Protein AF-A0A958MFT1-F1 (afdb_monomer_lite)

Foldseek 3Di:
DDDPDDDPPDPDDDPDDDDDPFDWDADFDDDPPDDTDDRCWTQGPVQRAIEGVDNDAPDNYHYDDDDDDAFAEEAPVPDDQADAQHWHAHPNVRAIWGRHPNDIDGPDDPPDDPDPVVPPPDDPVDDDDPVPDDDDDPVPDDDDPDDPDDPPDDDPPDD

Secondary structure (DSSP, 8-state):
-------TT--S------S-TT--EEE-PBPSSS-B-S-SEEE-TTT--EEES-SS-SSSEEE-SSS-PPPPEE-GGGPPSP-TT-EEEETTTTEEEEEETTEEEESS--SS-S-GGG-SS---SS----TT-----TTS------BTTB---------

Sequence (159 aa):
MTKDSYSANNKGFAITQQGGTADKTSFASITDAGGLKSSLMTFDHNTGFIGVGTTSPATTLDITGTDAIIVPQGTTAQRPTGENGMIRYNTSTTKMEVYENGGWADIVSTGGLANIVEDTTPQLGGNLDVNSYDITSATGLDIAIGSGAGNDFTIDTDK

Structure (mmCIF, N/CA/C/O backbone):
data_AF-A0A958MFT1-F1
#
_entry.id   AF-A0A958MFT1-F1
#
loop_
_atom_site.group_PDB
_atom_site.id
_atom_site.type_symbol
_atom_site.label_atom_id
_atom_site.label_alt_id
_atom_site.label_comp_id
_atom_site.label_asym_id
_atom_site.label_entity_id
_atom_site.label_seq_id
_atom_site.pdbx_PDB_ins_code
_atom_site.Cartn_x
_atom_site.Cartn_y
_atom_site.Cartn_z
_atom_site.occupancy
_atom_site.B_iso_or_equiv
_atom_site.auth_seq_id
_atom_site.auth_comp_id
_atom_site.auth_asym_id
_atom_site.auth_atom_id
_atom_site.pdbx_PDB_model_num
ATOM 1 N N . MET A 1 1 ? 48.493 5.318 -28.080 1.00 42.12 1 MET A N 1
ATOM 2 C CA . MET A 1 1 ? 47.728 5.062 -26.843 1.00 42.12 1 MET A CA 1
ATOM 3 C C . MET A 1 1 ? 46.734 6.200 -26.708 1.00 42.12 1 MET A C 1
ATOM 5 O O . MET A 1 1 ? 47.144 7.326 -26.449 1.00 42.12 1 MET A O 1
ATOM 9 N N . THR A 1 2 ? 45.479 5.960 -27.077 1.00 46.75 2 THR A N 1
ATOM 10 C CA . THR A 1 2 ? 44.433 6.988 -27.101 1.00 46.75 2 THR A CA 1
ATOM 11 C C . THR A 1 2 ? 44.099 7.352 -25.660 1.00 46.75 2 THR A C 1
ATOM 13 O O . THR A 1 2 ? 43.800 6.485 -24.849 1.00 46.75 2 THR A O 1
ATOM 16 N N . LYS A 1 3 ? 44.283 8.626 -25.328 1.00 51.91 3 LYS A N 1
ATOM 17 C CA . LYS A 1 3 ? 44.086 9.189 -23.998 1.00 51.91 3 LYS A CA 1
ATOM 18 C C . LYS A 1 3 ? 42.590 9.398 -23.787 1.00 51.91 3 LYS A C 1
ATOM 20 O O . LYS A 1 3 ? 42.015 10.270 -24.441 1.00 51.91 3 LYS A O 1
ATOM 25 N N . ASP A 1 4 ? 41.985 8.644 -22.876 1.00 59.06 4 ASP A N 1
ATOM 26 C CA . ASP A 1 4 ? 40.645 8.954 -22.385 1.00 59.06 4 ASP A CA 1
ATOM 27 C C . ASP A 1 4 ? 40.698 10.344 -21.744 1.00 59.06 4 ASP A C 1
ATOM 29 O O . ASP A 1 4 ? 41.342 10.583 -20.719 1.00 59.06 4 ASP A O 1
ATOM 33 N N . SER A 1 5 ? 40.130 11.317 -22.449 1.00 57.41 5 SER A N 1
ATOM 34 C CA . SER A 1 5 ? 40.179 12.723 -22.071 1.00 57.41 5 SER A CA 1
ATOM 35 C C . SER A 1 5 ? 39.146 12.977 -20.985 1.00 57.41 5 SER A C 1
ATOM 37 O O . SER A 1 5 ? 37.973 13.194 -21.268 1.00 57.41 5 SER A O 1
ATOM 39 N N . TYR A 1 6 ? 39.582 12.964 -19.730 1.00 60.84 6 TYR A N 1
ATOM 40 C CA . TYR A 1 6 ? 38.782 13.466 -18.622 1.00 60.84 6 TYR A CA 1
ATOM 41 C C . TYR A 1 6 ? 39.041 14.975 -18.479 1.00 60.84 6 TYR A C 1
ATOM 43 O O . TYR A 1 6 ? 40.161 15.398 -18.188 1.00 60.84 6 TYR A O 1
ATOM 51 N N . SER A 1 7 ? 38.031 15.806 -18.754 1.00 66.00 7 SER A N 1
ATOM 52 C CA . SER A 1 7 ? 38.094 17.254 -18.506 1.00 66.00 7 SER A CA 1
ATOM 53 C C . SER A 1 7 ? 38.174 17.495 -16.998 1.00 66.00 7 SER A C 1
ATOM 55 O O . SER A 1 7 ? 37.383 16.929 -16.249 1.00 66.00 7 SER A O 1
ATOM 57 N N . ALA A 1 8 ? 39.097 18.348 -16.544 1.00 56.94 8 ALA A N 1
ATOM 58 C CA . ALA A 1 8 ? 39.372 18.607 -15.123 1.00 56.94 8 ALA A CA 1
ATOM 59 C C . ALA A 1 8 ? 38.172 19.167 -14.321 1.00 56.94 8 ALA A C 1
ATOM 61 O O . ALA A 1 8 ? 38.250 19.280 -13.100 1.00 56.94 8 ALA A O 1
ATOM 62 N N . ASN A 1 9 ? 37.058 19.476 -14.995 1.00 56.12 9 ASN A N 1
ATOM 63 C CA . ASN A 1 9 ? 35.807 19.936 -14.391 1.00 56.12 9 ASN A CA 1
ATOM 64 C C . ASN A 1 9 ? 34.702 18.867 -14.341 1.00 56.12 9 ASN A C 1
ATOM 66 O O . ASN A 1 9 ? 33.619 19.143 -13.828 1.00 56.12 9 ASN A O 1
ATOM 70 N N . ASN A 1 10 ? 34.945 17.655 -14.844 1.00 50.22 10 ASN A N 1
ATOM 71 C CA . ASN A 1 10 ? 33.995 16.556 -14.711 1.00 50.22 10 ASN A CA 1
ATOM 72 C C . ASN A 1 10 ? 34.190 15.909 -13.333 1.00 50.22 10 ASN A C 1
ATOM 74 O O . ASN A 1 10 ? 35.262 15.401 -13.035 1.00 50.22 10 ASN A O 1
ATOM 78 N N . LYS A 1 11 ? 33.177 15.941 -12.462 1.00 54.62 11 LYS A N 1
ATOM 79 C CA . LYS A 1 11 ? 33.228 15.315 -11.123 1.00 54.62 11 LYS A CA 1
ATOM 80 C C . LYS A 1 11 ? 32.551 13.936 -11.068 1.00 54.62 11 LYS A C 1
ATOM 82 O O . LYS A 1 11 ? 32.110 13.526 -10.000 1.00 54.62 11 LYS A O 1
ATOM 87 N N . GLY A 1 12 ? 32.421 13.223 -12.191 1.00 54.09 12 GLY A N 1
ATOM 88 C CA . GLY A 1 12 ? 31.633 11.985 -12.234 1.00 54.09 12 GLY A CA 1
ATOM 89 C C . GLY A 1 12 ? 31.989 10.977 -13.329 1.00 54.09 12 GLY A C 1
ATOM 90 O O . GLY A 1 12 ? 32.564 11.302 -14.367 1.00 54.09 12 GLY A O 1
ATOM 91 N N . PHE A 1 13 ? 31.637 9.722 -13.071 1.00 64.19 13 PHE A N 1
ATOM 92 C CA . PHE A 1 13 ? 31.619 8.634 -14.047 1.00 64.19 13 PHE A CA 1
ATOM 93 C C . PHE A 1 13 ? 30.479 8.872 -15.055 1.00 64.19 13 PHE A C 1
ATOM 95 O O . PHE A 1 13 ? 29.346 9.101 -14.641 1.00 64.19 13 PHE A O 1
ATOM 102 N N . ALA A 1 14 ? 30.768 8.845 -16.360 1.00 57.62 14 ALA A N 1
ATOM 103 C CA . ALA A 1 14 ? 29.772 9.021 -17.418 1.00 57.62 14 ALA A CA 1
ATOM 104 C C . ALA A 1 14 ? 29.634 7.723 -18.222 1.00 57.62 14 ALA A C 1
ATOM 106 O O . ALA A 1 14 ? 30.545 7.347 -18.959 1.00 57.62 14 ALA A O 1
ATOM 107 N N . ILE A 1 15 ? 28.488 7.049 -18.104 1.00 68.62 15 ILE A N 1
ATOM 108 C CA . ILE A 1 15 ? 28.109 5.982 -19.036 1.00 68.62 15 ILE A CA 1
ATOM 109 C C . ILE A 1 15 ? 27.503 6.672 -20.251 1.00 68.62 15 ILE A C 1
ATOM 111 O O . ILE A 1 15 ? 26.339 7.062 -20.245 1.00 68.62 15 ILE A O 1
ATOM 115 N N . THR A 1 16 ? 28.325 6.885 -21.274 1.00 56.25 16 THR A N 1
ATOM 116 C CA . THR A 1 16 ? 27.867 7.444 -22.549 1.00 56.25 16 THR A CA 1
ATOM 117 C C . THR A 1 16 ? 27.507 6.261 -23.435 1.00 56.25 16 THR A C 1
ATOM 119 O O . THR A 1 16 ? 28.388 5.511 -23.846 1.00 56.25 16 THR A O 1
ATOM 122 N N . GLN A 1 17 ? 26.221 6.020 -23.665 1.00 61.38 17 GLN A N 1
ATOM 123 C CA . GLN A 1 17 ? 25.788 4.928 -24.529 1.00 61.38 17 GLN A CA 1
ATOM 124 C C . GLN A 1 17 ? 26.222 5.182 -25.982 1.00 61.38 17 GLN A C 1
ATOM 126 O O . GLN A 1 17 ? 26.116 6.294 -26.502 1.00 61.38 17 GLN A O 1
ATOM 131 N N . GLN A 1 18 ? 26.727 4.135 -26.634 1.00 56.84 18 GLN A N 1
ATOM 132 C CA . GLN A 1 18 ? 27.176 4.148 -28.021 1.00 56.84 18 GLN A CA 1
ATOM 133 C C . GLN A 1 18 ? 25.973 4.013 -28.980 1.00 56.84 18 GLN A C 1
ATOM 135 O O . GLN A 1 18 ? 25.677 2.924 -29.436 1.00 56.84 18 GLN A O 1
ATOM 140 N N . GLY A 1 19 ? 25.307 5.134 -29.271 1.00 42.25 19 GLY A N 1
ATOM 141 C CA . GLY A 1 19 ? 24.575 5.428 -30.517 1.00 42.25 19 GLY A CA 1
ATOM 142 C C . GLY A 1 19 ? 23.444 4.504 -31.014 1.00 42.25 19 GLY A C 1
ATOM 143 O O . GLY A 1 19 ? 23.709 3.566 -31.758 1.00 42.25 19 GLY A O 1
ATOM 144 N N . GLY A 1 20 ? 22.192 4.953 -30.828 1.00 45.75 20 GLY A N 1
ATOM 145 C CA . GLY A 1 20 ? 20.992 4.493 -31.546 1.00 45.75 20 GLY A CA 1
ATOM 146 C C . GLY A 1 20 ? 19.692 5.052 -30.939 1.00 45.75 20 GLY A C 1
ATOM 147 O O . GLY A 1 20 ? 19.592 5.236 -29.733 1.00 45.75 20 GLY A O 1
ATOM 148 N N . THR A 1 21 ? 18.676 5.364 -31.757 1.00 49.00 21 THR A N 1
ATOM 149 C CA . THR A 1 21 ? 17.411 6.044 -31.364 1.00 49.00 21 THR A CA 1
ATOM 150 C C . THR A 1 21 ? 16.493 5.226 -30.424 1.00 49.00 21 THR A C 1
ATOM 152 O O . THR A 1 21 ? 15.416 5.696 -30.075 1.00 49.00 21 THR A O 1
ATOM 155 N N . ALA A 1 22 ? 16.894 4.027 -29.986 1.00 51.91 22 ALA A N 1
ATOM 156 C CA . ALA A 1 22 ? 16.076 3.115 -29.172 1.00 51.91 22 ALA A CA 1
ATOM 157 C C . ALA A 1 22 ? 16.819 2.499 -27.967 1.00 51.91 22 ALA A C 1
ATOM 159 O O . ALA A 1 22 ? 16.332 1.539 -27.358 1.00 51.91 22 ALA A O 1
ATOM 160 N N . ASP A 1 23 ? 18.007 2.999 -27.632 1.00 59.81 23 ASP A N 1
ATOM 161 C CA . ASP A 1 23 ? 18.921 2.246 -26.787 1.00 59.81 23 ASP A CA 1
ATOM 162 C C . ASP A 1 23 ? 18.700 2.540 -25.290 1.00 59.81 23 ASP A C 1
ATOM 164 O O . ASP A 1 23 ? 18.854 3.648 -24.780 1.00 59.81 23 ASP A O 1
ATOM 168 N N . LYS A 1 24 ? 18.377 1.496 -24.525 1.00 62.22 24 LYS A N 1
ATOM 169 C CA . LYS A 1 24 ? 18.238 1.527 -23.059 1.00 62.22 24 LYS A CA 1
ATOM 170 C C . LYS A 1 24 ? 19.611 1.387 -22.400 1.00 62.22 24 LYS A C 1
ATOM 172 O O . LYS A 1 24 ? 20.372 0.489 -22.765 1.00 62.22 24 LYS A O 1
ATOM 177 N N . THR A 1 25 ? 19.933 2.193 -21.388 1.00 64.75 25 THR A N 1
ATOM 178 C CA . THR A 1 25 ? 21.128 1.923 -20.566 1.00 64.75 25 THR A CA 1
ATOM 179 C C . THR A 1 25 ? 20.759 0.848 -19.551 1.00 64.75 25 THR A C 1
ATOM 181 O O . THR A 1 25 ? 19.995 1.101 -18.619 1.00 64.75 25 THR A O 1
ATOM 184 N N . SER A 1 26 ? 21.255 -0.373 -19.767 1.00 61.66 26 SER A N 1
ATOM 185 C CA . SER A 1 26 ? 20.991 -1.521 -18.896 1.00 61.66 26 SER A CA 1
ATOM 186 C C . SER A 1 26 ? 22.239 -1.901 -18.115 1.00 61.66 26 SER A C 1
ATOM 188 O O . SER A 1 26 ? 23.297 -2.134 -18.699 1.00 61.66 26 SER A O 1
ATOM 190 N N . PHE A 1 27 ? 22.101 -2.021 -16.798 1.00 67.12 27 PHE A N 1
ATOM 191 C CA . PHE A 1 27 ? 23.110 -2.671 -15.972 1.00 67.12 27 PHE A CA 1
ATOM 192 C C . PHE A 1 27 ? 22.783 -4.169 -15.930 1.00 67.12 27 PHE A C 1
ATOM 194 O O . PHE A 1 27 ? 21.734 -4.570 -15.423 1.00 67.12 27 PHE A O 1
ATOM 201 N N . ALA A 1 28 ? 23.652 -4.997 -16.509 1.00 58.00 28 ALA A N 1
ATOM 202 C CA . ALA A 1 28 ? 23.511 -6.452 -16.536 1.00 58.00 28 ALA A CA 1
ATOM 203 C C . ALA A 1 28 ? 24.612 -7.109 -15.693 1.00 58.00 28 ALA A C 1
ATOM 205 O O . ALA A 1 28 ? 25.748 -6.632 -15.675 1.00 58.00 28 ALA A O 1
ATOM 206 N N . SER A 1 29 ? 24.302 -8.225 -15.029 1.00 51.38 29 SER A N 1
ATOM 207 C CA . SER A 1 29 ? 25.342 -9.123 -14.528 1.00 51.38 29 SER A CA 1
ATOM 208 C C . SER A 1 29 ? 25.782 -10.056 -15.658 1.00 51.38 29 SER A C 1
ATOM 210 O O . SER A 1 29 ? 24.965 -10.726 -16.293 1.00 51.38 29 SER A O 1
ATOM 212 N N . ILE A 1 30 ? 27.086 -10.092 -15.929 1.00 54.56 30 ILE A N 1
ATOM 213 C CA . ILE A 1 30 ? 27.687 -11.087 -16.818 1.00 54.56 30 ILE A CA 1
ATOM 214 C C . ILE A 1 30 ? 28.005 -12.303 -15.946 1.00 54.56 30 ILE A C 1
ATOM 216 O O . ILE A 1 30 ? 28.742 -12.187 -14.971 1.00 54.56 30 ILE A O 1
ATOM 220 N N . THR A 1 31 ? 27.432 -13.466 -16.256 1.00 45.66 31 THR A N 1
ATOM 221 C CA . THR A 1 31 ? 27.998 -14.742 -15.782 1.00 45.66 31 THR A CA 1
ATOM 222 C C . THR A 1 31 ? 29.001 -15.211 -16.836 1.00 45.66 31 THR A C 1
ATOM 224 O O . THR A 1 31 ? 28.748 -14.998 -18.021 1.00 45.66 31 THR A O 1
ATOM 227 N N . ASP A 1 32 ? 30.106 -15.839 -16.427 1.00 46.16 32 ASP A N 1
ATOM 228 C CA . ASP A 1 32 ? 31.292 -16.219 -17.233 1.00 46.16 32 ASP A CA 1
ATOM 229 C C . ASP A 1 32 ? 31.053 -17.212 -18.407 1.00 46.16 32 ASP A C 1
ATOM 231 O O . ASP A 1 32 ? 31.953 -17.914 -18.855 1.00 46.16 32 ASP A O 1
ATOM 235 N N . ALA A 1 33 ? 29.836 -17.278 -18.951 1.00 49.78 33 ALA A N 1
ATOM 236 C CA . ALA A 1 33 ? 29.455 -18.109 -20.091 1.00 49.78 33 ALA A CA 1
ATOM 237 C C . ALA A 1 33 ? 28.525 -17.369 -21.081 1.00 49.78 33 ALA A C 1
ATOM 239 O O . ALA A 1 33 ? 27.526 -17.913 -21.544 1.00 49.78 33 ALA A O 1
ATOM 240 N N . GLY A 1 34 ? 28.849 -16.112 -21.408 1.00 45.16 34 GLY A N 1
ATOM 241 C CA . GLY A 1 34 ? 28.497 -15.488 -22.697 1.00 45.16 34 GLY A CA 1
ATOM 242 C C . GLY A 1 34 ? 27.035 -15.097 -22.958 1.00 45.16 34 GLY A C 1
ATOM 243 O O . GLY A 1 34 ? 26.722 -14.715 -24.083 1.00 45.16 34 GLY A O 1
ATOM 244 N N . GLY A 1 35 ? 26.142 -15.154 -21.968 1.00 50.81 35 GLY A N 1
ATOM 245 C CA . GLY A 1 35 ? 24.752 -14.704 -22.111 1.00 50.81 35 GLY A CA 1
ATOM 246 C C . GLY A 1 35 ? 24.438 -13.484 -21.249 1.00 50.81 35 GLY A C 1
ATOM 247 O O . GLY A 1 35 ? 24.655 -13.517 -20.038 1.00 50.81 35 GLY A O 1
ATOM 248 N N . LEU A 1 36 ? 23.873 -12.428 -21.847 1.00 52.94 36 LEU A N 1
ATOM 249 C CA . LEU A 1 36 ? 23.228 -11.351 -21.091 1.00 52.94 36 LEU A CA 1
ATOM 250 C C . LEU A 1 36 ? 22.026 -11.946 -20.342 1.00 52.94 36 LEU A C 1
ATOM 252 O O . LEU A 1 36 ? 21.100 -12.468 -20.966 1.00 52.94 36 LEU A O 1
ATOM 256 N N . LYS A 1 37 ? 22.009 -11.873 -19.007 1.00 56.44 37 LYS A N 1
ATOM 257 C CA . LYS A 1 37 ? 20.739 -11.978 -18.275 1.00 56.44 37 LYS A CA 1
ATOM 258 C C . LYS A 1 37 ? 19.909 -10.734 -18.623 1.00 56.44 37 LYS A C 1
ATOM 260 O O . LYS A 1 37 ? 20.482 -9.661 -18.801 1.00 56.44 37 LYS A O 1
ATOM 265 N N . SER A 1 38 ? 18.585 -10.900 -18.738 1.00 60.97 38 SER A N 1
ATOM 266 C CA . SER A 1 38 ? 17.609 -9.803 -18.890 1.00 60.97 38 SER A CA 1
ATOM 267 C C . SER A 1 38 ? 18.018 -8.599 -18.039 1.00 60.97 38 SER A C 1
ATOM 269 O O . SER A 1 38 ? 18.448 -8.809 -16.903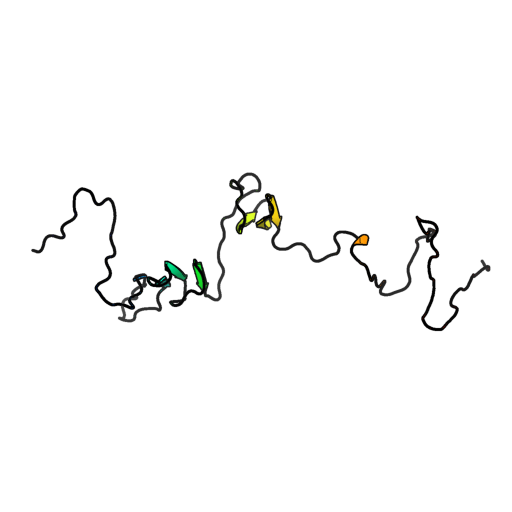 1.00 60.97 38 SER A O 1
ATOM 271 N N . SER A 1 39 ? 17.917 -7.375 -18.575 1.00 64.19 39 SER A N 1
ATOM 272 C CA . SER A 1 39 ? 18.327 -6.147 -17.883 1.00 64.19 39 SER A CA 1
ATOM 273 C C . SER A 1 39 ? 17.822 -6.153 -16.439 1.00 64.19 39 SER A C 1
ATOM 275 O O . SER A 1 39 ? 16.614 -6.119 -16.211 1.00 64.19 39 SER A O 1
ATOM 277 N N . LEU A 1 40 ? 18.741 -6.243 -15.468 1.00 75.06 40 LEU A N 1
ATOM 278 C CA . LEU A 1 40 ? 18.377 -6.275 -14.047 1.00 75.06 40 LEU A CA 1
ATOM 279 C C . LEU A 1 40 ? 17.760 -4.934 -13.645 1.00 75.06 40 LEU A C 1
ATOM 281 O O . LEU A 1 40 ? 16.737 -4.896 -12.968 1.00 75.06 40 LEU A O 1
ATOM 285 N N . MET A 1 41 ? 18.364 -3.851 -14.136 1.00 87.81 41 MET A N 1
ATOM 286 C CA . MET A 1 41 ? 17.862 -2.489 -14.046 1.00 87.81 41 MET A CA 1
ATOM 287 C C . MET A 1 41 ? 17.955 -1.821 -15.418 1.00 87.81 41 MET A C 1
ATOM 289 O O . MET A 1 41 ? 18.992 -1.893 -16.086 1.00 87.81 41 MET A O 1
ATOM 293 N N . THR A 1 42 ? 16.878 -1.151 -15.807 1.00 83.56 42 THR A N 1
ATOM 294 C CA . THR A 1 42 ? 16.729 -0.429 -17.068 1.00 83.56 42 THR A CA 1
ATOM 295 C C . THR A 1 42 ? 16.477 1.040 -16.768 1.00 83.56 42 THR A C 1
ATOM 297 O O . THR A 1 42 ? 15.549 1.359 -16.031 1.00 83.56 42 THR A O 1
ATOM 300 N N . PHE A 1 43 ? 17.251 1.928 -17.384 1.00 87.12 43 PHE A N 1
ATOM 301 C CA . PHE A 1 43 ? 16.888 3.337 -17.516 1.00 87.12 43 PHE A CA 1
ATOM 302 C C . PHE A 1 43 ? 16.331 3.544 -18.924 1.00 87.12 43 PHE A C 1
ATOM 304 O O . PHE A 1 43 ? 17.074 3.453 -19.909 1.00 87.12 43 PHE A O 1
ATOM 311 N N . ASP A 1 44 ? 15.020 3.752 -19.027 1.00 82.81 44 ASP A N 1
ATOM 312 C CA . ASP A 1 44 ? 14.355 3.999 -20.302 1.00 82.81 44 ASP A CA 1
ATOM 313 C C . ASP A 1 44 ? 14.567 5.461 -20.704 1.00 82.81 44 ASP A C 1
ATOM 315 O O . ASP A 1 44 ? 14.105 6.389 -20.045 1.00 82.81 44 ASP A O 1
ATOM 319 N N . HIS A 1 45 ? 15.302 5.669 -21.790 1.00 77.62 45 HIS A N 1
ATOM 320 C CA . HIS A 1 45 ? 15.693 7.002 -22.237 1.00 77.62 45 HIS A CA 1
ATOM 321 C C . HIS A 1 45 ? 14.544 7.810 -22.860 1.00 77.62 45 HIS A C 1
ATOM 323 O O . HIS A 1 45 ? 14.638 9.034 -22.927 1.00 77.62 45 HIS A O 1
ATOM 329 N N . ASN A 1 46 ? 13.480 7.152 -23.331 1.00 81.50 46 ASN A N 1
ATOM 330 C CA . ASN A 1 46 ? 12.350 7.829 -23.968 1.00 81.50 46 ASN A CA 1
ATOM 331 C C . ASN A 1 46 ? 11.390 8.392 -22.921 1.00 81.50 46 ASN A C 1
ATOM 333 O O . ASN A 1 46 ? 10.832 9.471 -23.105 1.00 81.50 46 ASN A O 1
ATOM 337 N N . THR A 1 47 ? 11.200 7.654 -21.828 1.00 86.19 47 THR A N 1
ATOM 338 C CA . THR A 1 47 ? 10.265 8.011 -20.748 1.00 86.19 47 THR A CA 1
ATOM 339 C C . THR A 1 47 ? 10.956 8.612 -19.524 1.00 86.19 47 THR A C 1
ATOM 341 O O . THR A 1 47 ? 10.314 9.294 -18.730 1.00 86.19 47 THR A O 1
ATOM 344 N N . GLY A 1 48 ? 12.261 8.380 -19.358 1.00 86.75 48 GLY A N 1
ATOM 345 C CA . GLY A 1 48 ? 13.002 8.711 -18.140 1.00 86.75 48 GLY A CA 1
ATOM 346 C C . GLY A 1 48 ? 12.718 7.758 -16.973 1.00 86.75 48 GLY A C 1
ATOM 347 O O . GLY A 1 48 ? 13.130 8.035 -15.848 1.00 86.75 48 GLY A O 1
ATOM 348 N N . PHE A 1 49 ? 11.997 6.662 -17.215 1.00 92.81 49 PHE A N 1
ATOM 349 C CA . PHE A 1 49 ? 11.558 5.733 -16.180 1.00 92.81 49 PHE A CA 1
ATOM 350 C C . PHE A 1 49 ? 12.628 4.697 -15.845 1.00 92.81 49 PHE A C 1
ATOM 352 O O . PHE A 1 49 ? 13.471 4.330 -16.670 1.00 92.81 49 PHE A O 1
ATOM 359 N N . ILE A 1 50 ? 12.561 4.194 -14.618 1.00 93.62 50 ILE A N 1
ATOM 360 C CA . ILE A 1 50 ? 13.436 3.149 -14.105 1.00 93.62 50 ILE A CA 1
ATOM 361 C C . ILE A 1 50 ? 12.637 1.853 -13.995 1.00 93.62 50 ILE A C 1
ATOM 363 O O . ILE A 1 50 ? 11.635 1.798 -13.288 1.00 93.62 50 ILE A O 1
ATOM 367 N N . GLY A 1 51 ? 13.102 0.804 -14.669 1.00 92.25 51 GLY A N 1
ATOM 368 C CA . GLY A 1 51 ? 12.565 -0.551 -14.562 1.00 92.25 51 GLY A CA 1
ATOM 369 C C . GLY A 1 51 ? 13.512 -1.474 -13.798 1.00 92.25 51 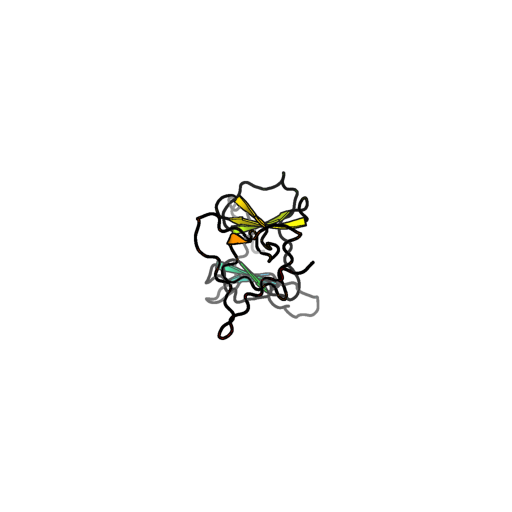GLY A C 1
ATOM 370 O O . GLY A 1 51 ? 14.707 -1.489 -14.087 1.00 92.25 51 GLY A O 1
ATOM 371 N N . VAL A 1 52 ? 12.999 -2.283 -12.872 1.00 92.69 52 VAL A N 1
ATOM 372 C CA . VAL A 1 52 ? 13.718 -3.416 -12.261 1.00 92.69 52 VAL A CA 1
ATOM 373 C C . VAL A 1 52 ? 12.990 -4.702 -12.640 1.00 92.69 52 VAL A C 1
ATOM 375 O O . VAL A 1 52 ? 11.782 -4.824 -12.439 1.00 92.69 52 VAL A O 1
ATOM 378 N N . GLY A 1 53 ? 13.701 -5.640 -13.267 1.00 88.94 53 GLY A N 1
ATOM 379 C CA . GLY A 1 53 ? 13.101 -6.863 -13.826 1.00 88.94 53 GLY A CA 1
ATOM 380 C C . GLY A 1 53 ? 12.269 -6.657 -15.104 1.00 88.94 53 GLY A C 1
ATOM 381 O O . GLY A 1 53 ? 11.882 -7.633 -15.741 1.00 88.94 53 GLY A O 1
ATOM 382 N N . THR A 1 54 ? 12.054 -5.406 -15.527 1.00 87.69 54 THR A N 1
ATOM 383 C CA . THR A 1 54 ? 11.366 -5.029 -16.770 1.00 87.69 54 THR A CA 1
ATOM 384 C C . THR A 1 54 ? 12.222 -4.075 -17.599 1.00 87.69 54 THR A C 1
ATOM 386 O O . THR A 1 54 ? 13.011 -3.286 -17.072 1.00 87.69 54 THR A O 1
ATOM 389 N N . THR A 1 55 ? 12.061 -4.136 -18.922 1.00 86.62 55 THR A N 1
ATOM 390 C CA . THR A 1 55 ? 12.663 -3.162 -19.847 1.00 86.62 55 THR A CA 1
ATOM 391 C C . THR A 1 55 ? 11.660 -2.130 -20.356 1.00 86.62 55 THR A C 1
ATOM 393 O O . THR A 1 55 ? 12.061 -1.211 -21.061 1.00 86.62 55 THR A O 1
ATOM 396 N N . SER A 1 56 ? 10.378 -2.276 -20.028 1.00 88.06 56 SER A N 1
ATOM 397 C CA . SER A 1 56 ? 9.297 -1.382 -20.449 1.00 88.06 56 SER A CA 1
ATOM 398 C C . SER A 1 56 ? 8.509 -0.954 -19.209 1.00 88.06 56 SER A C 1
ATOM 400 O O . SER A 1 56 ? 7.409 -1.462 -18.997 1.00 88.06 56 SER A O 1
ATOM 402 N N . PRO A 1 57 ? 9.101 -0.107 -18.345 1.00 93.31 57 PRO A N 1
ATOM 403 C CA . PRO A 1 57 ? 8.454 0.350 -17.119 1.00 93.31 57 PRO A CA 1
ATOM 404 C C . PRO A 1 57 ? 7.161 1.124 -17.421 1.00 93.31 57 PRO A C 1
ATOM 406 O O . PRO A 1 57 ? 7.131 1.959 -18.326 1.00 93.31 57 PRO A O 1
ATOM 409 N N . ALA A 1 58 ? 6.097 0.866 -16.659 1.00 96.06 58 ALA A N 1
ATOM 410 C CA . ALA A 1 58 ? 4.800 1.531 -16.825 1.00 96.06 58 ALA A CA 1
ATOM 411 C C . ALA A 1 58 ? 4.693 2.886 -16.095 1.00 96.06 58 ALA A C 1
ATOM 413 O O . ALA A 1 58 ? 3.792 3.675 -16.376 1.00 96.06 58 ALA A O 1
ATOM 414 N N . THR A 1 59 ? 5.593 3.159 -15.149 1.00 96.94 59 THR A N 1
ATOM 415 C CA . THR A 1 59 ? 5.636 4.391 -14.345 1.00 96.94 59 THR A CA 1
ATOM 416 C C . THR A 1 59 ? 7.083 4.752 -13.997 1.00 96.94 59 THR A C 1
ATOM 418 O O . THR A 1 59 ? 7.994 3.977 -14.285 1.00 96.94 59 THR A O 1
ATOM 421 N N . THR A 1 60 ? 7.304 5.910 -13.364 1.00 96.62 60 THR A N 1
ATOM 422 C CA . THR A 1 60 ? 8.636 6.467 -13.055 1.00 96.62 60 THR A CA 1
ATOM 423 C C . THR A 1 60 ? 9.588 5.458 -12.414 1.00 96.62 60 THR A C 1
ATOM 425 O O . THR A 1 60 ? 10.768 5.426 -12.760 1.00 96.62 60 THR A O 1
ATOM 428 N N . LEU A 1 61 ? 9.079 4.627 -11.503 1.00 96.44 61 LEU A N 1
ATOM 429 C CA . LEU A 1 61 ? 9.776 3.471 -10.955 1.00 96.44 61 LEU A CA 1
ATOM 430 C C . LEU A 1 61 ? 8.847 2.260 -11.031 1.00 96.44 61 LEU A C 1
ATOM 432 O O . LEU A 1 61 ? 7.841 2.214 -10.327 1.00 96.44 61 LEU A O 1
ATOM 436 N N . ASP A 1 62 ? 9.200 1.288 -11.861 1.00 96.56 62 ASP A N 1
ATOM 437 C CA . ASP A 1 62 ? 8.462 0.039 -12.033 1.00 96.56 62 ASP A CA 1
ATOM 438 C C . ASP A 1 62 ? 9.352 -1.143 -11.638 1.00 96.56 62 ASP A C 1
ATOM 440 O O . ASP A 1 62 ? 10.438 -1.341 -12.188 1.00 96.56 62 ASP A O 1
ATOM 444 N N . ILE A 1 63 ? 8.912 -1.917 -10.651 1.00 95.62 63 ILE A N 1
ATOM 445 C CA . ILE A 1 63 ? 9.642 -3.067 -10.122 1.00 95.62 63 ILE A CA 1
ATOM 446 C C . ILE A 1 63 ? 8.763 -4.295 -10.330 1.00 95.62 63 ILE A C 1
ATOM 448 O O . ILE A 1 63 ? 7.675 -4.396 -9.768 1.00 95.62 63 ILE A O 1
ATOM 452 N N . THR A 1 64 ? 9.263 -5.246 -11.113 1.00 92.69 64 THR A N 1
ATOM 453 C CA . THR A 1 64 ? 8.560 -6.488 -11.451 1.00 92.69 64 THR A CA 1
ATOM 454 C C . THR A 1 64 ? 9.338 -7.693 -10.927 1.00 92.69 64 THR A C 1
ATOM 456 O O . THR A 1 64 ? 10.566 -7.741 -10.999 1.00 92.69 64 THR A O 1
ATOM 459 N N . GLY A 1 65 ? 8.631 -8.676 -10.373 1.00 91.94 65 GLY A N 1
ATOM 460 C CA . GLY A 1 65 ? 9.229 -9.871 -9.780 1.00 91.94 65 GLY A CA 1
ATOM 461 C C . GLY A 1 65 ? 8.224 -10.647 -8.931 1.00 91.94 65 GLY A C 1
ATOM 462 O O . GLY A 1 65 ? 7.091 -10.211 -8.754 1.00 91.94 65 GLY A O 1
ATOM 463 N N . THR A 1 66 ? 8.637 -11.809 -8.421 1.00 93.88 66 THR A N 1
ATOM 464 C CA . THR A 1 66 ? 7.827 -12.661 -7.525 1.00 93.88 66 THR A CA 1
ATOM 465 C C . THR A 1 66 ? 8.246 -12.572 -6.053 1.00 93.88 66 THR A C 1
ATOM 467 O O . THR A 1 66 ? 7.706 -13.298 -5.226 1.00 93.88 66 THR A O 1
ATOM 470 N N . ASP A 1 67 ? 9.247 -11.746 -5.743 1.00 93.62 67 ASP A N 1
ATOM 471 C CA . ASP A 1 67 ? 9.740 -11.480 -4.385 1.00 93.62 67 ASP A CA 1
ATOM 472 C C . ASP A 1 67 ? 9.161 -10.142 -3.866 1.00 93.62 67 ASP A C 1
ATOM 474 O O . ASP A 1 67 ? 8.138 -9.672 -4.369 1.00 93.62 67 ASP A O 1
ATOM 478 N N . ALA A 1 68 ? 9.789 -9.516 -2.871 1.00 95.19 68 ALA A N 1
ATOM 479 C CA . ALA A 1 68 ? 9.304 -8.312 -2.204 1.00 95.19 68 ALA A CA 1
ATOM 480 C C . ALA A 1 68 ? 10.197 -7.073 -2.405 1.00 95.19 68 ALA A C 1
ATOM 482 O O . ALA A 1 68 ? 11.381 -7.153 -2.733 1.00 95.19 68 ALA A O 1
ATOM 483 N N . ILE A 1 69 ? 9.617 -5.901 -2.123 1.00 96.19 69 ILE A N 1
ATOM 484 C CA . ILE A 1 69 ? 10.343 -4.640 -1.942 1.00 96.19 69 ILE A CA 1
ATOM 485 C C . ILE A 1 69 ? 10.500 -4.401 -0.441 1.00 96.19 69 ILE A C 1
ATOM 487 O O . ILE A 1 69 ? 9.512 -4.335 0.290 1.00 96.19 69 ILE A O 1
ATOM 491 N N . ILE A 1 70 ? 11.737 -4.215 0.020 1.00 97.19 70 ILE A N 1
ATOM 4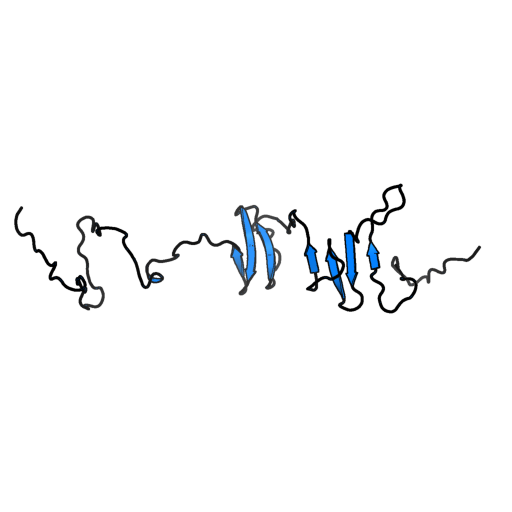92 C CA . ILE A 1 70 ? 11.990 -3.686 1.363 1.00 97.19 70 ILE A CA 1
ATOM 493 C C . ILE A 1 70 ? 11.873 -2.164 1.296 1.00 97.19 70 ILE A C 1
ATOM 495 O O . ILE A 1 70 ? 12.633 -1.502 0.590 1.00 97.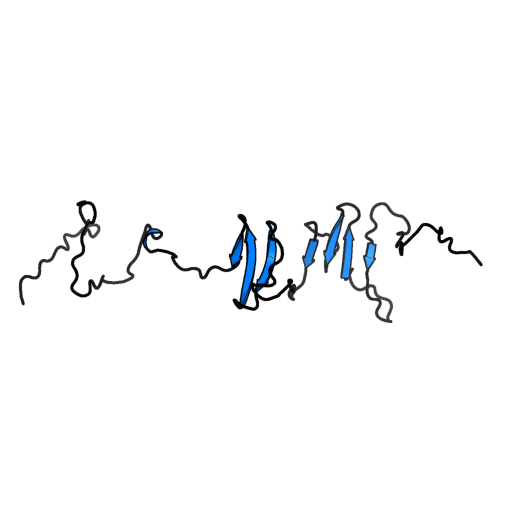19 70 ILE A O 1
ATOM 499 N N . VAL A 1 71 ? 10.929 -1.611 2.050 1.00 97.19 71 VAL A N 1
ATOM 500 C CA . VAL A 1 71 ? 10.772 -0.162 2.226 1.00 97.19 71 VAL A CA 1
ATOM 501 C C . VAL A 1 71 ? 11.640 0.340 3.390 1.00 97.19 71 VAL A C 1
ATOM 503 O O . VAL A 1 71 ? 12.049 -0.461 4.238 1.00 97.19 71 VAL A O 1
ATOM 506 N N . PRO A 1 72 ? 11.927 1.654 3.486 1.00 98.06 72 PRO A N 1
ATOM 507 C CA . PRO A 1 72 ? 12.549 2.219 4.678 1.00 98.06 72 PRO A CA 1
ATOM 508 C C . PRO A 1 72 ? 11.791 1.807 5.942 1.00 98.06 72 PRO A C 1
ATOM 510 O O . PRO A 1 72 ? 10.562 1.750 5.943 1.00 98.06 72 PRO A O 1
ATOM 513 N N . GLN A 1 73 ? 12.517 1.535 7.023 1.00 97.88 73 GLN A N 1
ATOM 514 C CA . GLN A 1 73 ? 11.915 1.105 8.279 1.00 97.88 73 GLN A CA 1
ATOM 515 C C . GLN A 1 73 ? 12.553 1.777 9.492 1.00 97.88 73 GLN A C 1
ATOM 517 O O . GLN A 1 73 ? 13.737 2.112 9.475 1.00 97.88 73 GLN A O 1
ATOM 522 N N . GLY A 1 74 ? 11.770 1.963 10.551 1.00 98.38 74 GLY A N 1
ATOM 523 C CA . GLY A 1 74 ? 12.239 2.542 11.810 1.00 98.38 74 GLY A CA 1
ATOM 524 C C . GLY A 1 74 ? 11.115 2.739 12.820 1.00 98.38 74 GLY A C 1
ATOM 525 O O . GLY A 1 74 ? 9.954 2.449 12.537 1.00 98.38 74 GLY A O 1
ATOM 526 N N . THR A 1 75 ? 11.448 3.260 13.997 1.00 98.44 75 THR A N 1
ATOM 527 C CA . THR A 1 75 ? 10.463 3.566 15.046 1.00 98.44 75 THR A CA 1
ATOM 528 C C . THR A 1 75 ? 9.603 4.776 14.677 1.00 98.44 75 THR A C 1
ATOM 530 O O . THR A 1 75 ? 9.961 5.561 13.791 1.00 98.44 75 THR A O 1
ATOM 533 N N . THR A 1 76 ? 8.501 4.995 15.403 1.00 98.06 76 THR A N 1
ATOM 534 C CA . THR A 1 76 ? 7.663 6.202 15.253 1.00 98.06 76 THR A CA 1
ATOM 535 C C . THR A 1 76 ? 8.468 7.496 15.419 1.00 98.06 76 THR A C 1
ATOM 537 O O . THR A 1 76 ? 8.236 8.462 14.698 1.00 98.06 76 THR A O 1
ATOM 540 N N . ALA A 1 77 ? 9.458 7.513 16.318 1.00 98.25 77 ALA A N 1
ATOM 541 C CA . ALA A 1 77 ? 10.321 8.675 16.546 1.00 98.25 77 ALA A CA 1
ATOM 542 C C . ALA A 1 77 ? 11.296 8.955 15.384 1.00 98.25 77 ALA A C 1
ATOM 544 O O . ALA A 1 77 ? 11.837 10.050 15.285 1.00 98.25 77 ALA A O 1
ATOM 545 N N . GLN A 1 78 ? 11.522 7.975 14.505 1.00 98.44 78 GLN A N 1
ATOM 546 C CA . GLN A 1 78 ? 12.400 8.071 13.334 1.00 98.44 78 GLN A CA 1
ATOM 547 C C . GLN A 1 78 ? 11.617 8.344 12.038 1.00 98.44 78 GLN A C 1
ATOM 549 O O . GLN A 1 78 ? 12.129 8.107 10.941 1.00 98.44 78 GLN A O 1
ATOM 554 N N . ARG A 1 79 ? 10.349 8.765 12.129 1.00 98.12 79 ARG A N 1
ATOM 555 C CA . ARG A 1 79 ? 9.580 9.230 10.966 1.00 98.12 79 ARG A CA 1
ATOM 556 C C . ARG A 1 79 ? 10.252 10.481 10.370 1.00 98.12 79 ARG A C 1
ATOM 558 O O . ARG A 1 79 ? 10.591 11.385 11.133 1.00 98.12 79 ARG A O 1
ATOM 565 N N . PRO A 1 80 ? 10.480 10.543 9.044 1.00 97.44 80 PRO A N 1
ATOM 566 C CA . PRO A 1 80 ? 10.967 11.763 8.408 1.00 97.44 80 PRO A CA 1
ATOM 567 C C . PRO A 1 80 ? 9.884 12.853 8.438 1.00 97.44 80 PRO A C 1
ATOM 569 O O . PRO A 1 80 ? 8.723 12.578 8.758 1.00 97.44 80 PRO A O 1
ATOM 572 N N . THR A 1 81 ? 10.251 14.078 8.051 1.00 97.75 81 THR A N 1
ATOM 573 C CA . THR A 1 81 ? 9.269 15.101 7.661 1.00 97.75 81 THR A CA 1
ATOM 574 C C . THR A 1 81 ? 8.388 14.521 6.559 1.00 97.75 81 THR A C 1
ATOM 576 O O . THR A 1 81 ? 8.906 14.054 5.546 1.00 97.75 81 THR A O 1
ATOM 579 N N . GLY A 1 82 ? 7.082 14.467 6.804 1.00 96.38 82 GLY A N 1
ATOM 580 C CA . GLY A 1 82 ? 6.167 13.730 5.948 1.00 96.38 82 GLY A CA 1
ATOM 581 C C . GLY A 1 82 ? 5.771 14.498 4.693 1.00 96.38 82 GLY A C 1
ATOM 582 O O . GLY A 1 82 ? 5.457 15.683 4.758 1.00 96.38 82 GLY A O 1
ATOM 583 N N . GLU A 1 83 ? 5.745 13.782 3.574 1.00 98.19 83 GLU A N 1
ATOM 584 C CA . GLU A 1 83 ? 5.256 14.240 2.275 1.00 98.19 83 GLU A CA 1
ATOM 585 C C . GLU A 1 83 ? 4.252 13.223 1.734 1.00 98.19 83 GLU A C 1
ATOM 587 O O . GLU A 1 83 ? 4.436 12.013 1.900 1.00 98.19 83 GLU A O 1
ATOM 592 N N . ASN A 1 84 ? 3.182 13.700 1.094 1.00 97.81 84 ASN A N 1
ATOM 593 C CA . ASN A 1 84 ? 2.114 12.823 0.613 1.00 97.81 84 ASN A CA 1
ATOM 594 C C . ASN A 1 84 ? 2.658 11.767 -0.363 1.00 97.81 84 ASN A C 1
ATOM 596 O O . ASN A 1 84 ? 3.355 12.094 -1.323 1.00 97.81 84 ASN A O 1
ATOM 600 N N . GLY A 1 85 ? 2.309 10.503 -0.119 1.00 96.31 85 GLY A N 1
ATOM 601 C CA . GLY A 1 85 ? 2.745 9.359 -0.922 1.00 96.31 85 GLY A CA 1
ATOM 602 C C . GLY A 1 85 ? 4.013 8.661 -0.419 1.00 96.31 85 GLY A C 1
ATOM 603 O O . GLY A 1 85 ? 4.414 7.657 -1.005 1.00 96.31 85 GLY A O 1
ATOM 604 N N . MET A 1 86 ? 4.645 9.132 0.663 1.00 98.19 86 MET A N 1
ATOM 605 C CA . MET A 1 86 ? 5.720 8.370 1.312 1.00 98.19 86 MET A CA 1
ATOM 606 C C . MET A 1 86 ? 5.185 7.049 1.875 1.00 98.19 86 MET A C 1
ATOM 608 O O . MET A 1 86 ? 4.162 7.048 2.549 1.00 98.19 86 MET A O 1
ATOM 612 N N . ILE A 1 87 ? 5.913 5.946 1.672 1.00 97.69 87 ILE A N 1
ATOM 613 C CA . ILE A 1 87 ? 5.600 4.614 2.217 1.00 97.69 87 ILE A CA 1
ATOM 614 C C . ILE A 1 87 ? 6.795 4.117 3.037 1.00 97.69 87 ILE A C 1
ATOM 616 O O . ILE A 1 87 ? 7.942 4.222 2.593 1.00 97.69 87 ILE A O 1
ATOM 620 N N . ARG A 1 88 ? 6.546 3.564 4.228 1.00 97.88 88 ARG A N 1
ATOM 621 C CA . ARG A 1 88 ? 7.577 2.956 5.093 1.00 97.88 88 ARG A CA 1
ATOM 622 C C . ARG A 1 88 ? 6.990 1.884 6.015 1.00 97.88 88 ARG A C 1
ATOM 624 O O . ARG A 1 88 ? 5.776 1.721 6.091 1.00 97.88 88 ARG A O 1
ATOM 631 N N . TYR A 1 89 ? 7.852 1.170 6.734 1.00 97.94 89 TYR A N 1
ATOM 632 C CA . TYR A 1 89 ? 7.463 0.225 7.783 1.00 97.94 89 TYR A CA 1
ATOM 633 C C . TYR A 1 89 ? 7.821 0.768 9.173 1.00 97.94 89 TYR A C 1
ATOM 635 O O . TYR A 1 89 ? 8.968 1.133 9.448 1.00 97.94 89 TYR A O 1
ATOM 643 N N . ASN A 1 90 ? 6.850 0.816 10.079 1.00 97.44 90 ASN A N 1
ATOM 644 C CA . ASN A 1 90 ? 7.056 1.263 11.448 1.00 97.44 90 ASN A CA 1
ATOM 645 C C . ASN A 1 90 ? 7.323 0.071 12.371 1.00 97.44 90 ASN A C 1
ATOM 647 O O . ASN A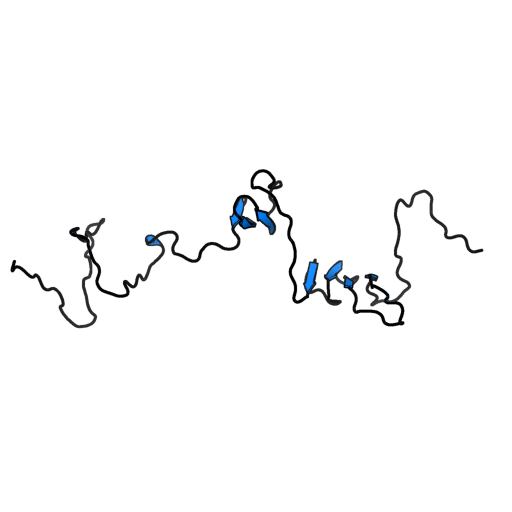 1 90 ? 6.440 -0.747 12.621 1.00 97.44 90 ASN A O 1
ATOM 651 N N . THR A 1 91 ? 8.533 -0.018 12.919 1.00 97.75 91 THR A N 1
ATOM 652 C CA . THR A 1 91 ? 8.937 -1.126 13.797 1.00 97.75 91 THR A CA 1
ATOM 653 C C . THR A 1 91 ? 8.377 -1.012 15.215 1.00 97.75 91 THR A C 1
ATOM 655 O O . THR A 1 91 ? 8.354 -2.010 15.929 1.00 97.75 91 THR A O 1
ATOM 658 N N . SER A 1 92 ? 7.895 0.165 15.632 1.00 97.50 92 SER A N 1
ATOM 659 C CA . SER A 1 92 ? 7.218 0.346 16.924 1.00 97.50 92 SER A CA 1
ATOM 660 C C . SER A 1 92 ? 5.778 -0.159 16.900 1.00 97.50 92 SER A C 1
ATOM 662 O O . SER A 1 92 ? 5.306 -0.680 17.905 1.00 97.50 92 SER A O 1
ATOM 664 N N . THR A 1 93 ? 5.082 -0.004 15.770 1.00 94.56 93 THR A N 1
ATOM 665 C CA . THR A 1 93 ? 3.689 -0.456 15.601 1.00 94.56 93 THR A CA 1
ATOM 666 C C . THR A 1 93 ? 3.570 -1.742 14.789 1.00 94.56 93 THR A C 1
ATOM 668 O O . THR A 1 93 ? 2.486 -2.313 14.722 1.00 94.56 93 THR A O 1
ATOM 671 N N . THR A 1 94 ? 4.671 -2.230 14.209 1.00 95.50 94 THR A N 1
ATOM 672 C CA . THR A 1 94 ? 4.752 -3.429 13.355 1.00 95.50 94 THR A CA 1
ATOM 673 C C . THR A 1 94 ? 3.840 -3.372 12.125 1.00 95.50 94 THR A C 1
ATOM 675 O O . THR A 1 94 ? 3.185 -4.350 11.773 1.00 95.50 94 THR A O 1
ATOM 678 N N . LYS A 1 95 ? 3.766 -2.204 11.476 1.00 94.44 95 LYS A N 1
ATOM 679 C CA . LYS A 1 95 ? 2.845 -1.955 10.357 1.00 94.44 95 LYS A CA 1
ATOM 680 C C . LYS A 1 95 ? 3.491 -1.189 9.211 1.00 94.44 95 LYS A C 1
ATOM 682 O O . LYS A 1 95 ? 4.384 -0.370 9.413 1.00 94.44 95 LYS A O 1
ATOM 687 N N . MET A 1 96 ? 2.979 -1.437 8.008 1.00 97.25 96 MET A N 1
ATOM 688 C CA . MET A 1 96 ? 3.190 -0.574 6.847 1.00 97.25 96 MET A CA 1
ATOM 689 C C . MET A 1 96 ? 2.393 0.720 7.031 1.00 97.25 96 MET A C 1
ATOM 691 O O . MET A 1 96 ? 1.203 0.668 7.346 1.00 97.25 96 MET A O 1
ATOM 695 N N . GLU A 1 97 ? 3.035 1.861 6.811 1.00 96.94 97 GLU A N 1
ATOM 696 C CA . GLU A 1 97 ? 2.429 3.187 6.921 1.00 96.94 97 GLU A CA 1
ATOM 697 C C . GLU A 1 97 ? 2.665 4.010 5.650 1.00 96.94 97 GLU A C 1
ATOM 699 O O . GLU A 1 97 ? 3.711 3.902 4.999 1.00 96.94 97 GLU A O 1
ATOM 704 N N . VAL A 1 98 ? 1.677 4.836 5.315 1.00 97.56 98 VAL A N 1
ATOM 705 C CA . VAL A 1 98 ? 1.727 5.845 4.258 1.00 97.56 98 VAL A CA 1
ATOM 706 C C . VAL A 1 98 ? 1.586 7.224 4.892 1.00 97.56 98 VAL A C 1
ATOM 708 O O . VAL A 1 98 ? 0.882 7.382 5.889 1.00 97.56 98 VAL A O 1
ATOM 711 N N . TYR A 1 99 ? 2.272 8.226 4.354 1.00 98.06 99 TYR A N 1
ATOM 712 C CA . TYR A 1 99 ? 1.963 9.610 4.689 1.00 98.06 99 TYR A CA 1
ATOM 713 C C . TYR A 1 99 ? 0.922 10.141 3.709 1.00 98.06 99 TYR A C 1
ATOM 715 O O . TYR A 1 99 ? 1.166 10.215 2.502 1.00 98.06 99 TYR A O 1
ATOM 723 N N . GLU A 1 100 ? -0.238 10.505 4.230 1.00 97.12 100 GLU A N 1
ATOM 724 C CA . GLU A 1 100 ? -1.374 11.002 3.465 1.00 97.12 100 GLU A CA 1
ATOM 725 C C . GLU A 1 100 ? -2.146 12.032 4.287 1.00 97.12 100 GLU A C 1
ATOM 727 O O . GLU A 1 100 ? -2.143 11.998 5.516 1.00 97.12 100 GLU A O 1
ATOM 732 N N . ASN A 1 101 ? -2.802 12.982 3.619 1.00 95.50 101 ASN A N 1
ATOM 733 C CA . ASN A 1 101 ? -3.635 13.999 4.272 1.00 95.50 101 ASN A CA 1
ATOM 734 C C . ASN A 1 101 ? -2.933 14.748 5.430 1.00 95.50 101 ASN A C 1
ATOM 736 O O . ASN A 1 101 ? -3.581 15.186 6.378 1.00 95.50 101 ASN A O 1
ATOM 740 N N . GLY A 1 102 ? -1.605 14.910 5.356 1.00 95.81 102 GLY A N 1
ATOM 741 C CA . GLY A 1 102 ? -0.816 15.599 6.383 1.00 95.81 102 GLY A CA 1
ATOM 742 C C . GLY A 1 102 ? -0.481 14.760 7.624 1.00 95.81 102 GLY A C 1
ATOM 743 O O . GLY A 1 102 ? -0.081 15.328 8.641 1.00 95.81 102 GLY A O 1
ATOM 744 N N . GLY A 1 103 ? -0.627 13.434 7.567 1.00 96.31 103 GLY A N 1
ATOM 745 C CA . GLY A 1 103 ? -0.303 12.542 8.677 1.00 96.31 103 GLY A CA 1
ATOM 746 C C . GLY A 1 103 ? 0.156 11.156 8.232 1.00 96.31 103 GLY A C 1
ATOM 747 O O . GLY A 1 103 ? -0.069 10.726 7.109 1.00 96.31 103 GLY A O 1
ATOM 748 N N . TRP A 1 104 ? 0.815 10.441 9.142 1.00 97.06 104 TRP A N 1
ATOM 749 C CA . TRP A 1 104 ? 1.128 9.026 8.948 1.00 97.06 104 TRP A CA 1
ATOM 750 C C . TRP A 1 104 ? -0.088 8.170 9.302 1.00 97.06 104 TRP A C 1
ATOM 752 O O . TRP A 1 104 ? -0.565 8.241 10.438 1.00 97.06 104 TRP A O 1
ATOM 762 N N . ALA A 1 105 ? -0.530 7.341 8.363 1.00 95.12 105 ALA A N 1
ATOM 763 C CA . ALA A 1 105 ? -1.634 6.401 8.509 1.00 95.12 105 ALA A CA 1
ATOM 764 C C . ALA A 1 105 ? -1.175 4.967 8.202 1.00 95.12 105 ALA A C 1
ATOM 766 O O . ALA A 1 105 ? -0.270 4.750 7.395 1.00 95.12 105 ALA A O 1
ATOM 767 N N . ASP A 1 106 ? -1.793 3.979 8.848 1.00 94.19 106 ASP A N 1
ATOM 768 C CA . ASP A 1 106 ? -1.540 2.564 8.561 1.00 94.19 106 ASP A CA 1
ATOM 769 C C . ASP A 1 106 ? -2.164 2.191 7.202 1.00 94.19 106 ASP A C 1
ATOM 771 O O . ASP A 1 106 ? -3.336 2.475 6.967 1.00 94.19 106 ASP A O 1
ATOM 775 N N . ILE A 1 107 ? -1.419 1.510 6.321 1.00 90.88 107 ILE A N 1
ATOM 776 C CA . ILE A 1 107 ? -1.911 1.118 4.978 1.00 90.88 107 ILE A CA 1
ATOM 777 C C . ILE A 1 107 ? -3.001 0.040 5.061 1.00 90.88 107 ILE A C 1
ATOM 779 O O . ILE A 1 107 ? -3.901 -0.018 4.227 1.00 90.88 107 ILE A O 1
ATOM 783 N N . VAL A 1 108 ? -2.924 -0.826 6.071 1.00 82.81 108 VAL A N 1
ATOM 784 C CA . VAL A 1 108 ? -3.950 -1.833 6.347 1.00 82.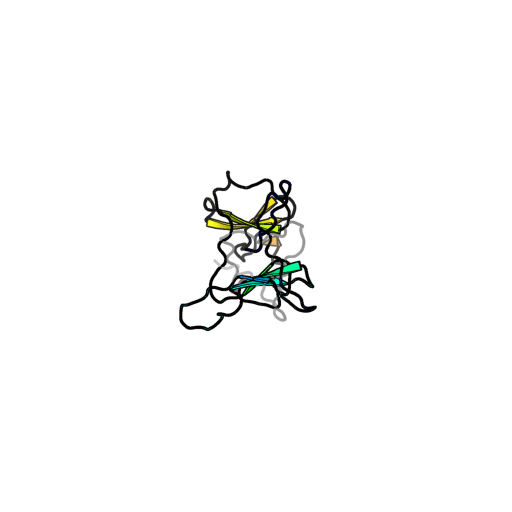81 108 VAL A CA 1
ATOM 785 C C . VAL A 1 108 ? -4.658 -1.422 7.627 1.00 82.81 108 VAL A C 1
ATOM 787 O O . VAL A 1 108 ? -4.161 -1.675 8.730 1.00 82.81 108 VAL A O 1
ATOM 790 N N . SER A 1 109 ? -5.820 -0.783 7.489 1.00 70.62 109 SER A N 1
ATOM 791 C CA . SER A 1 109 ? -6.756 -0.694 8.604 1.00 70.62 109 SER A CA 1
ATOM 792 C C . SER A 1 109 ? -7.413 -2.065 8.777 1.00 70.62 109 SER A C 1
ATOM 794 O O . SER A 1 109 ? -7.752 -2.755 7.814 1.00 70.62 109 SER A O 1
ATOM 796 N N . THR A 1 110 ? -7.510 -2.533 10.018 1.00 66.62 110 THR A N 1
ATOM 797 C CA . THR A 1 110 ? -8.236 -3.763 10.341 1.00 66.62 110 THR A CA 1
ATOM 798 C C . THR A 1 110 ? -9.679 -3.573 9.879 1.00 66.62 110 THR A C 1
ATOM 800 O O . THR A 1 110 ? -10.352 -2.701 10.417 1.00 66.62 110 THR A O 1
ATOM 803 N N . GLY A 1 111 ? -10.116 -4.330 8.865 1.00 65.38 111 GLY A N 1
ATOM 804 C CA . GLY A 1 111 ? -11.398 -4.179 8.160 1.00 65.38 111 GLY A CA 1
ATOM 805 C C . GLY A 1 111 ? -12.644 -4.502 8.991 1.00 65.38 111 GLY A C 1
ATOM 806 O O . GLY A 1 111 ? -13.426 -5.369 8.615 1.00 65.38 111 GLY A O 1
ATOM 807 N N . GLY A 1 112 ? -12.813 -3.823 10.121 1.00 75.31 112 GLY A N 1
ATOM 808 C CA . GLY A 1 112 ? -14.034 -3.790 10.914 1.00 75.31 112 GLY A CA 1
ATOM 809 C C . GLY A 1 112 ? -14.677 -2.405 10.883 1.00 75.31 112 GLY A C 1
ATOM 810 O O . GLY A 1 112 ? -14.073 -1.433 10.431 1.00 75.31 112 GLY A O 1
ATOM 811 N N . LEU A 1 113 ? -15.906 -2.326 11.388 1.00 75.81 113 LEU A N 1
ATOM 812 C CA . LEU A 1 113 ? -16.587 -1.058 11.635 1.00 75.81 113 LEU A CA 1
ATOM 813 C C . LEU A 1 113 ? -15.796 -0.276 12.688 1.00 75.81 113 LEU A C 1
ATOM 815 O O . LEU A 1 113 ? -15.522 -0.812 13.766 1.00 75.81 113 LEU A O 1
ATOM 819 N N . ALA A 1 114 ? -15.430 0.974 12.394 1.00 77.56 114 ALA A N 1
ATOM 820 C CA . ALA A 1 114 ? -14.819 1.832 13.405 1.00 77.56 114 ALA A CA 1
ATOM 821 C C . ALA A 1 114 ? -15.869 2.228 14.453 1.00 77.56 114 ALA A C 1
ATOM 823 O O . ALA A 1 114 ? -15.573 2.260 15.647 1.00 77.56 114 ALA A O 1
ATOM 824 N N . ASN A 1 115 ? -17.109 2.455 14.006 1.00 80.38 115 ASN A N 1
ATOM 825 C CA . ASN A 1 115 ? -18.265 2.726 14.854 1.00 80.38 115 ASN A CA 1
ATOM 826 C C . ASN A 1 115 ? -19.516 2.004 14.340 1.00 80.38 115 ASN A C 1
ATOM 828 O O . ASN A 1 115 ? -19.713 1.864 13.138 1.00 80.38 115 ASN A O 1
ATOM 832 N N . ILE A 1 116 ? -20.434 1.653 15.247 1.00 84.88 116 ILE A N 1
ATOM 833 C CA . ILE A 1 116 ? -21.737 1.060 14.884 1.00 84.88 116 ILE A CA 1
ATOM 834 C C . ILE A 1 116 ? -22.560 2.012 14.000 1.00 84.88 116 ILE A C 1
ATOM 836 O O . ILE A 1 116 ? -23.288 1.557 13.129 1.00 84.88 116 ILE A O 1
ATOM 840 N N . VAL A 1 117 ? -22.415 3.332 14.179 1.00 84.38 117 VAL A N 1
ATOM 841 C CA . VAL A 1 117 ? -23.154 4.341 13.395 1.00 84.38 117 VAL A CA 1
ATOM 842 C C . VAL A 1 117 ? -22.838 4.298 11.894 1.00 84.38 117 VAL A C 1
ATOM 844 O O . VAL A 1 117 ? -23.612 4.807 11.091 1.00 84.38 117 VAL A O 1
ATOM 847 N N . GLU A 1 118 ? -21.706 3.705 11.510 1.00 85.19 118 GLU A N 1
ATOM 848 C CA . GLU A 1 118 ? -21.305 3.562 10.107 1.00 85.19 118 GLU A CA 1
ATOM 849 C C . GLU A 1 118 ? -22.021 2.388 9.417 1.00 85.19 118 GLU A C 1
ATOM 851 O O . GLU A 1 118 ? -22.084 2.350 8.187 1.00 85.19 118 GLU A O 1
ATOM 856 N N . ASP A 1 119 ? -22.609 1.458 10.178 1.00 87.75 119 ASP A N 1
ATOM 857 C CA . ASP A 1 119 ? -23.446 0.393 9.633 1.00 87.75 119 ASP A CA 1
ATOM 858 C C . ASP A 1 119 ? -24.882 0.896 9.450 1.00 87.75 119 ASP A C 1
ATOM 860 O O . ASP A 1 119 ? -25.683 0.968 10.382 1.00 87.75 119 ASP A O 1
ATOM 864 N N . THR A 1 120 ? -25.202 1.276 8.215 1.00 84.44 120 THR A N 1
ATOM 865 C CA . THR A 1 120 ? -26.549 1.741 7.846 1.00 84.44 120 THR A CA 1
ATOM 866 C C . THR A 1 120 ? -27.535 0.596 7.596 1.00 84.44 120 THR A C 1
ATOM 868 O O . THR A 1 120 ? -28.728 0.854 7.427 1.00 84.44 120 THR A O 1
ATOM 871 N N . THR A 1 121 ? -27.074 -0.662 7.585 1.00 84.12 121 THR A N 1
ATOM 872 C CA . THR A 1 121 ? -27.902 -1.854 7.335 1.00 84.12 121 THR A CA 1
ATOM 873 C C . THR A 1 121 ? -27.523 -3.024 8.257 1.00 84.12 121 THR A C 1
ATOM 875 O O . THR A 1 121 ? -27.238 -4.119 7.759 1.00 84.12 121 THR A O 1
ATOM 878 N N . PRO A 1 122 ? -27.514 -2.840 9.589 1.00 85.31 122 PRO A N 1
ATOM 879 C CA . PRO A 1 122 ? -27.016 -3.859 10.501 1.00 85.31 122 PRO A CA 1
ATOM 880 C C . PRO A 1 122 ? -27.858 -5.133 10.423 1.00 85.31 122 PRO A C 1
ATOM 882 O O . PRO A 1 122 ? -29.088 -5.100 10.504 1.00 85.31 122 PRO A O 1
ATOM 885 N N . GLN A 1 123 ? -27.189 -6.279 10.294 1.00 85.31 123 GLN A N 1
ATOM 886 C CA . GLN A 1 123 ? -27.806 -7.601 10.395 1.00 85.31 123 GLN A CA 1
ATOM 887 C C . GLN A 1 123 ? -27.299 -8.291 11.661 1.00 85.31 123 GLN A C 1
ATOM 889 O O . GLN A 1 123 ? -26.103 -8.510 11.821 1.00 85.31 123 GLN A O 1
ATOM 894 N N . LEU A 1 124 ? -28.210 -8.664 12.561 1.00 82.00 124 LEU A N 1
ATOM 895 C CA . LEU A 1 124 ? -27.850 -9.246 13.861 1.00 82.00 124 LEU A CA 1
ATOM 896 C C . LEU A 1 124 ? -27.453 -10.729 13.788 1.00 82.00 124 LEU A C 1
ATOM 898 O O . LEU A 1 124 ? -26.938 -11.275 14.757 1.00 82.00 124 LEU A O 1
ATOM 902 N N . GLY A 1 125 ? -27.719 -11.406 12.665 1.00 82.19 125 GLY A N 1
ATOM 903 C CA . GLY A 1 125 ? -27.444 -12.841 12.497 1.00 82.19 125 GLY A CA 1
ATOM 904 C C . GLY A 1 125 ? -28.238 -13.768 13.436 1.00 82.19 125 GLY A C 1
ATOM 905 O O . GLY A 1 125 ? -28.033 -14.978 13.398 1.00 82.19 125 GLY A O 1
ATOM 906 N N . GLY A 1 126 ? -29.140 -13.217 14.258 1.00 87.06 126 GLY A N 1
ATOM 907 C CA . GLY A 1 126 ? -29.933 -13.900 15.281 1.00 87.06 126 GLY A CA 1
ATOM 908 C C . GLY A 1 126 ? -30.775 -12.913 16.103 1.00 87.06 126 GLY A C 1
ATOM 909 O O . GLY A 1 126 ? -30.910 -11.746 15.731 1.00 87.06 126 GLY A O 1
ATOM 910 N N . ASN A 1 127 ? -31.345 -13.384 17.216 1.00 86.00 127 ASN A N 1
ATOM 911 C CA . ASN A 1 127 ? -32.139 -12.550 18.125 1.00 86.00 127 ASN A CA 1
ATOM 912 C C . ASN A 1 127 ? -31.255 -11.518 18.846 1.00 86.00 127 ASN A C 1
ATOM 914 O O . ASN A 1 127 ? -30.129 -11.828 19.235 1.00 86.00 127 ASN A O 1
ATOM 918 N N . LEU A 1 128 ? -31.788 -10.314 19.074 1.00 88.50 128 LEU A N 1
ATOM 919 C CA . LEU A 1 128 ? -31.138 -9.295 19.898 1.00 88.50 128 LEU A CA 1
ATOM 920 C C . LEU A 1 128 ? -31.299 -9.638 21.388 1.00 88.50 128 LEU A C 1
ATOM 922 O O . LEU A 1 128 ? -32.416 -9.619 21.899 1.00 88.50 128 LEU A O 1
ATOM 926 N N . ASP A 1 129 ? -30.200 -9.920 22.090 1.00 88.81 129 ASP A N 1
ATOM 927 C CA . ASP A 1 129 ? -30.186 -9.975 23.557 1.00 88.81 129 ASP A CA 1
ATOM 928 C C . ASP A 1 129 ? -29.971 -8.563 24.117 1.00 88.81 129 ASP A C 1
ATOM 930 O O . ASP A 1 129 ? -28.927 -7.945 23.903 1.00 88.81 129 ASP A O 1
ATOM 934 N N . VAL A 1 130 ? -30.974 -8.041 24.822 1.00 89.88 130 VAL A N 1
ATOM 935 C CA . VAL A 1 130 ? -30.952 -6.691 25.403 1.00 89.88 130 VAL A CA 1
ATOM 936 C C . VAL A 1 130 ? -30.360 -6.649 26.816 1.00 89.88 130 VAL A C 1
ATOM 938 O O . VAL A 1 130 ? -30.308 -5.579 27.415 1.00 89.88 130 VAL A O 1
ATOM 941 N N . ASN A 1 131 ? -29.918 -7.784 27.376 1.00 90.38 131 ASN A N 1
ATOM 942 C CA . ASN A 1 131 ? -29.284 -7.896 28.696 1.00 90.38 131 ASN A CA 1
ATOM 943 C C . ASN A 1 131 ? -30.035 -7.143 29.820 1.00 90.38 131 ASN A C 1
ATOM 945 O O . ASN A 1 131 ? -29.436 -6.465 30.652 1.00 90.38 131 ASN A O 1
ATOM 949 N N . SER A 1 132 ? -31.367 -7.272 29.841 1.00 92.00 132 SER A N 1
ATOM 950 C CA . SER A 1 132 ? -32.291 -6.593 30.775 1.00 92.00 132 SER A CA 1
ATOM 951 C C . SER A 1 132 ? -32.435 -5.069 30.616 1.00 92.00 132 SER A C 1
ATOM 953 O O . SER A 1 132 ? -32.964 -4.423 31.520 1.00 92.00 132 SER A O 1
ATOM 955 N N . TYR A 1 133 ? -31.998 -4.490 29.497 1.00 91.94 133 TYR A N 1
ATOM 956 C CA . TYR A 1 133 ? -32.232 -3.083 29.160 1.00 91.94 133 TYR A CA 1
ATOM 957 C C . TYR A 1 133 ? -33.399 -2.907 28.184 1.00 91.94 133 TYR A C 1
ATOM 959 O O . TYR A 1 133 ? -33.715 -3.797 27.397 1.00 91.94 133 TYR A O 1
ATOM 967 N N . ASP A 1 134 ? -34.005 -1.720 28.206 1.00 88.75 134 ASP A N 1
ATOM 968 C CA . ASP A 1 134 ? -35.025 -1.330 27.236 1.00 88.75 134 ASP A CA 1
ATOM 969 C C . ASP A 1 134 ? -34.386 -0.852 25.927 1.00 88.75 134 ASP A C 1
ATOM 971 O O . ASP A 1 134 ? -33.375 -0.140 25.922 1.00 88.75 134 ASP A O 1
ATOM 975 N N . ILE A 1 135 ? -35.030 -1.165 24.800 1.00 89.44 135 ILE A N 1
ATOM 976 C CA . ILE A 1 135 ? -34.707 -0.539 23.515 1.00 89.44 135 ILE A CA 1
ATOM 977 C C . ILE A 1 135 ? -35.441 0.803 23.467 1.00 89.44 135 ILE A C 1
ATOM 979 O O . ILE A 1 135 ? -36.669 0.849 23.406 1.00 89.44 135 ILE A O 1
ATOM 983 N N . THR A 1 136 ? -34.691 1.904 23.507 1.00 85.50 136 THR A N 1
ATOM 984 C CA . THR A 1 136 ? -35.246 3.264 23.558 1.00 85.50 136 THR A CA 1
ATOM 985 C C . THR A 1 136 ? -34.908 4.055 22.300 1.00 85.50 136 THR A C 1
ATOM 987 O O . THR A 1 136 ? -33.795 3.995 21.779 1.00 85.50 136 THR A O 1
ATOM 990 N N . SER A 1 137 ? -35.876 4.825 21.802 1.00 87.06 137 SER A N 1
ATOM 991 C CA . SER A 1 137 ? -35.650 5.773 20.713 1.00 87.06 137 SER A CA 1
ATOM 992 C C . SER A 1 137 ? -35.174 7.106 21.275 1.00 87.06 137 SER A C 1
ATOM 994 O O . SER A 1 137 ? -35.941 7.832 21.909 1.00 87.06 137 SER A O 1
ATOM 996 N N . ALA A 1 138 ? -33.907 7.447 21.036 1.00 85.12 138 ALA A N 1
ATOM 997 C CA . ALA A 1 138 ? -33.279 8.643 21.602 1.00 85.12 138 ALA A CA 1
ATOM 998 C C . ALA A 1 138 ? -33.946 9.967 21.173 1.00 85.12 138 ALA A C 1
ATOM 1000 O O . ALA A 1 138 ? -33.823 10.971 21.870 1.00 85.12 138 ALA A O 1
ATOM 1001 N N . THR A 1 139 ? -34.650 9.983 20.039 1.00 88.56 139 THR A N 1
ATOM 1002 C CA . THR A 1 139 ? -35.313 11.177 19.486 1.00 88.56 139 THR A CA 1
ATOM 1003 C C . THR A 1 139 ? -36.839 11.101 19.543 1.00 88.56 139 THR A C 1
ATOM 1005 O O . THR A 1 139 ? -37.511 11.964 18.981 1.00 88.56 139 THR A O 1
ATOM 1008 N N . GLY A 1 140 ? -37.400 10.088 20.216 1.00 80.12 140 GLY A N 1
ATOM 1009 C CA . GLY A 1 140 ? -38.850 9.896 20.318 1.00 80.12 140 GLY A CA 1
ATOM 1010 C C . GLY A 1 140 ? -39.521 9.442 19.016 1.00 80.12 140 GLY A C 1
ATOM 1011 O O . GLY A 1 140 ? -40.737 9.546 18.897 1.00 80.12 140 GLY A O 1
ATOM 1012 N N . LEU A 1 141 ? -38.742 8.966 18.040 1.00 83.12 141 LEU A N 1
ATOM 1013 C CA . LEU A 1 141 ? -39.257 8.282 16.851 1.00 83.12 141 LEU A CA 1
ATOM 1014 C C . LEU A 1 141 ? -39.706 6.857 17.193 1.00 83.12 141 LEU A C 1
ATOM 1016 O O . LEU A 1 141 ? -39.185 6.256 18.129 1.00 83.12 141 LEU A O 1
ATOM 1020 N N . ASP A 1 142 ? -40.606 6.285 16.402 1.00 82.19 142 ASP A N 1
ATOM 1021 C CA . ASP A 1 142 ? -41.030 4.899 16.598 1.00 82.19 142 ASP A CA 1
ATOM 1022 C C . ASP A 1 142 ? -39.886 3.919 16.288 1.00 82.19 142 ASP A C 1
ATOM 1024 O O . ASP A 1 142 ? -39.188 4.043 15.279 1.00 82.19 142 ASP A O 1
ATOM 1028 N N . ILE A 1 143 ? -39.717 2.902 17.137 1.00 84.44 143 ILE A N 1
ATOM 1029 C CA . ILE A 1 143 ? -38.915 1.721 16.802 1.00 84.44 143 ILE A CA 1
ATOM 1030 C C . ILE A 1 143 ? -39.830 0.787 16.018 1.00 84.44 143 ILE A C 1
ATOM 1032 O O . ILE A 1 143 ? -40.734 0.167 16.578 1.00 84.44 143 ILE A O 1
ATOM 1036 N N . ALA A 1 144 ? -39.614 0.698 14.708 1.00 74.38 144 ALA A N 1
ATOM 1037 C CA . ALA A 1 144 ? -40.395 -0.189 13.859 1.00 74.38 144 ALA A CA 1
ATOM 1038 C C . ALA A 1 144 ? -40.017 -1.657 14.129 1.00 74.38 144 ALA A C 1
ATOM 1040 O O . ALA A 1 144 ? -38.981 -2.135 13.674 1.00 74.38 144 ALA A O 1
ATOM 1041 N N . ILE A 1 145 ? -40.878 -2.382 14.845 1.00 78.75 145 ILE A N 1
ATOM 1042 C CA . ILE A 1 145 ? -40.798 -3.840 15.005 1.00 78.75 145 ILE A CA 1
ATOM 1043 C C . ILE A 1 145 ? -41.753 -4.448 13.978 1.00 78.75 145 ILE A C 1
ATOM 1045 O O . ILE A 1 145 ? -42.940 -4.630 14.236 1.00 78.75 145 ILE A O 1
ATOM 1049 N N . GLY A 1 146 ? -41.256 -4.667 12.761 1.00 65.19 146 GLY A N 1
ATOM 1050 C CA . GLY A 1 146 ? -42.060 -5.183 11.659 1.00 65.19 146 GLY A CA 1
ATOM 1051 C C . GLY A 1 146 ? -41.344 -6.311 10.941 1.00 65.19 146 GLY A C 1
ATOM 1052 O O . GLY A 1 146 ? -40.346 -6.076 10.264 1.00 65.19 146 GLY A O 1
ATOM 1053 N N . SER A 1 147 ? -41.876 -7.529 11.036 1.00 57.25 147 SER A N 1
ATOM 1054 C CA . SER A 1 147 ? -41.581 -8.541 10.027 1.00 57.25 147 SER A CA 1
ATOM 1055 C C . SER A 1 147 ? -42.366 -8.170 8.766 1.00 57.25 147 SER A C 1
ATOM 1057 O O . SER A 1 147 ? -43.531 -7.766 8.841 1.00 57.25 147 SER A O 1
ATOM 1059 N N . GLY A 1 148 ? -41.738 -8.242 7.593 1.00 57.62 148 GLY A N 1
ATOM 1060 C CA . GLY A 1 148 ? -42.481 -8.190 6.339 1.00 57.62 148 GLY A CA 1
ATOM 1061 C C . GLY A 1 148 ? -43.555 -9.279 6.374 1.00 57.62 148 GLY A C 1
ATOM 1062 O O . GLY A 1 148 ? -43.228 -10.452 6.273 1.00 57.62 148 GLY A O 1
ATOM 1063 N N . ALA A 1 149 ? -44.813 -8.868 6.550 1.00 53.69 149 ALA A N 1
ATOM 1064 C CA . ALA A 1 149 ? -45.996 -9.715 6.708 1.00 53.69 149 ALA A CA 1
ATOM 1065 C C . ALA A 1 149 ? -46.029 -10.608 7.972 1.00 53.69 149 ALA A C 1
ATOM 1067 O O . ALA A 1 149 ? -45.901 -11.826 7.900 1.00 53.69 149 ALA A O 1
ATOM 1068 N N . GLY A 1 150 ? -46.341 -10.008 9.122 1.00 59.53 150 GLY A N 1
ATOM 1069 C CA . GLY A 1 150 ? -46.781 -10.738 10.314 1.00 59.53 150 GLY A CA 1
ATOM 1070 C C . GLY A 1 150 ? -46.638 -9.896 11.575 1.00 59.53 150 GLY A C 1
ATOM 1071 O O . GLY A 1 150 ? -45.546 -9.422 11.878 1.00 59.53 150 GLY A O 1
ATOM 1072 N N . ASN A 1 151 ? -47.738 -9.683 12.299 1.00 56.75 151 ASN A N 1
ATOM 1073 C CA . ASN A 1 151 ? -47.718 -9.000 13.593 1.00 56.75 151 ASN A CA 1
ATOM 1074 C C . ASN A 1 151 ? -47.016 -9.904 14.620 1.00 56.75 151 ASN A C 1
ATOM 1076 O O . ASN A 1 151 ? -47.672 -10.737 15.238 1.00 56.75 151 ASN A O 1
ATOM 1080 N N . ASP A 1 152 ? -45.704 -9.752 14.786 1.00 66.94 152 ASP A N 1
ATOM 1081 C CA . ASP A 1 152 ? -44.921 -10.416 15.835 1.00 66.94 152 ASP A CA 1
ATOM 1082 C C . ASP A 1 152 ? -44.589 -9.412 16.945 1.00 66.94 152 ASP A C 1
ATOM 1084 O O . ASP A 1 152 ? -43.444 -9.038 17.183 1.00 66.94 152 ASP A O 1
ATOM 1088 N N . PHE A 1 153 ? -45.638 -8.883 17.572 1.00 71.25 153 PHE A N 1
ATOM 1089 C CA . PHE A 1 153 ? -45.509 -8.190 18.846 1.00 71.25 153 PHE A CA 1
ATOM 1090 C C . PHE A 1 153 ? -46.240 -9.018 19.896 1.00 71.25 153 PHE A C 1
ATOM 1092 O O . PHE A 1 153 ? -47.458 -8.918 20.051 1.00 71.25 153 PHE A O 1
ATOM 1099 N N . THR A 1 154 ? -45.486 -9.876 20.579 1.00 65.19 154 THR A N 1
ATOM 1100 C CA . THR A 1 154 ? -45.983 -10.693 21.687 1.00 65.19 154 THR A CA 1
ATOM 1101 C C . THR A 1 154 ? -45.555 -10.034 22.995 1.00 65.19 154 THR A C 1
ATOM 1103 O O . THR A 1 154 ? -44.372 -10.026 23.323 1.00 65.19 154 THR A O 1
ATOM 1106 N N . ILE A 1 155 ? -46.505 -9.466 23.744 1.00 73.88 155 ILE A N 1
ATOM 1107 C CA . ILE A 1 155 ? -46.269 -9.124 25.151 1.00 73.88 155 ILE A CA 1
ATOM 1108 C C . ILE A 1 155 ? -46.508 -10.408 25.942 1.00 73.88 155 ILE A C 1
ATOM 1110 O O . ILE A 1 155 ? -47.658 -10.794 26.140 1.00 73.88 155 ILE A O 1
ATOM 1114 N N . ASP A 1 156 ? -45.438 -11.072 26.371 1.00 74.94 156 ASP A N 1
ATOM 1115 C CA . ASP A 1 156 ? -45.557 -12.124 27.376 1.00 74.94 156 ASP A CA 1
ATOM 1116 C C . ASP A 1 156 ? -45.726 -11.463 28.750 1.00 74.94 156 ASP A C 1
ATOM 1118 O O . ASP A 1 156 ? -44.800 -10.851 29.289 1.00 74.94 156 ASP A O 1
ATOM 1122 N N . THR A 1 157 ? -46.952 -11.496 29.267 1.00 78.62 157 THR A N 1
ATOM 1123 C CA . THR A 1 157 ? -47.290 -10.951 30.586 1.00 78.62 157 THR A CA 1
ATOM 1124 C C . THR A 1 157 ? -47.118 -11.964 31.711 1.00 78.62 157 THR A C 1
ATOM 1126 O O . THR A 1 157 ? -47.257 -11.580 32.875 1.00 78.62 157 THR A O 1
ATOM 1129 N N . ASP A 1 158 ? -46.816 -13.224 31.397 1.00 63.75 158 ASP A N 1
ATOM 1130 C CA . ASP A 1 158 ? -46.853 -14.307 32.369 1.00 63.75 158 ASP A CA 1
ATOM 1131 C C . ASP A 1 158 ? -45.424 -14.657 32.813 1.00 63.75 158 ASP A C 1
ATOM 1133 O O . ASP A 1 158 ? -44.647 -15.306 32.114 1.00 63.75 158 ASP A O 1
ATOM 1137 N N . LYS A 1 159 ? -45.077 -14.220 34.026 1.00 57.50 159 LYS A N 1
ATOM 1138 C CA . LYS A 1 159 ? -44.065 -14.885 34.855 1.00 57.50 159 LYS A CA 1
ATOM 1139 C C . LYS A 1 159 ? -44.745 -15.703 35.938 1.00 57.50 159 LYS A C 1
ATOM 1141 O O . LYS A 1 159 ? -45.722 -15.183 36.524 1.00 57.50 159 LYS A O 1
#

Radius of gyration: 31.62 Å; chains: 1; bounding box: 95×38×66 Å

pLDDT: mean 79.35, std 17.12, range [42.12, 98.44]